Protein AF-A0A6S6PML2-F1 (afdb_monomer_lite)

Foldseek 3Di:
DPCVVLVVLLVVLVVCVVVVHDDDQDPCLCVSLVVCVVVVVPVSSVVSVVSVSNPDDDPDDPDDPVRVVVCVVVVDDPVVVVVVVVVCVVPDDD

pLDDT: mean 85.79, std 8.82, range [46.28, 94.94]

Organism: Acetobacter aceti (NCBI:txid435)

Radius of gyration: 20.62 Å; chains: 1; bounding box: 52×27×50 Å

Structure (mmCIF, N/CA/C/O backbone):
data_AF-A0A6S6PML2-F1
#
_entry.id   AF-A0A6S6PML2-F1
#
loop_
_atom_site.group_PDB
_atom_site.id
_atom_site.type_symbol
_atom_site.label_atom_id
_atom_site.label_alt_id
_atom_site.label_comp_id
_atom_site.label_asym_id
_atom_site.label_entity_id
_atom_site.label_seq_id
_atom_site.pdbx_PDB_ins_code
_atom_site.Cartn_x
_atom_site.Cartn_y
_atom_site.Cartn_z
_atom_site.occupancy
_atom_site.B_iso_or_equiv
_atom_site.auth_seq_id
_atom_site.auth_comp_id
_atom_site.auth_asym_id
_atom_site.auth_atom_id
_atom_site.pdbx_PDB_model_num
ATOM 1 N N . MET A 1 1 ? -8.645 18.133 -6.044 1.00 46.28 1 MET A N 1
ATOM 2 C CA . MET A 1 1 ? -9.732 17.454 -5.300 1.00 46.28 1 MET A CA 1
ATOM 3 C C . MET A 1 1 ? -9.063 16.312 -4.529 1.00 46.28 1 MET A C 1
ATOM 5 O O . MET A 1 1 ? -9.308 15.153 -4.821 1.00 46.28 1 MET A O 1
ATOM 9 N N . ASP A 1 2 ? -8.139 16.629 -3.607 1.00 58.38 2 ASP A N 1
ATOM 10 C CA . ASP A 1 2 ? -6.989 15.725 -3.348 1.00 58.38 2 ASP A CA 1
ATOM 11 C C . ASP A 1 2 ? -7.031 14.968 -2.012 1.00 58.38 2 ASP A C 1
ATOM 13 O O . ASP A 1 2 ? -6.313 13.989 -1.842 1.00 58.38 2 ASP A O 1
ATOM 17 N N . ASN A 1 3 ? -7.918 15.335 -1.083 1.00 60.28 3 ASN A N 1
ATOM 18 C CA . ASN A 1 3 ? -8.002 14.683 0.236 1.00 60.28 3 ASN A CA 1
ATOM 19 C C . ASN A 1 3 ? -9.101 13.616 0.344 1.00 60.28 3 ASN A C 1
ATOM 21 O O . ASN A 1 3 ? -9.215 12.939 1.368 1.00 60.28 3 ASN A O 1
ATOM 25 N N . ASP A 1 4 ? -9.919 13.441 -0.694 1.00 79.00 4 ASP A N 1
ATOM 26 C CA . ASP A 1 4 ? -11.079 12.557 -0.595 1.00 79.00 4 ASP A CA 1
ATOM 27 C C . ASP A 1 4 ? -10.688 11.073 -0.641 1.00 79.00 4 ASP A C 1
ATOM 29 O O . ASP A 1 4 ? -11.282 10.252 0.052 1.00 79.00 4 ASP A O 1
ATOM 33 N N . HIS A 1 5 ? -9.623 10.723 -1.368 1.00 76.81 5 HIS A N 1
ATOM 34 C CA . HIS A 1 5 ? -9.143 9.341 -1.455 1.00 76.81 5 HIS A CA 1
ATOM 35 C C . HIS A 1 5 ? -8.629 8.802 -0.115 1.00 76.81 5 HIS A C 1
ATOM 37 O O . HIS A 1 5 ? -9.027 7.714 0.290 1.00 76.81 5 HIS A O 1
ATOM 43 N N . ALA A 1 6 ? -7.811 9.569 0.612 1.00 78.56 6 ALA A N 1
ATOM 44 C CA . ALA A 1 6 ? -7.296 9.152 1.919 1.00 78.56 6 ALA A CA 1
ATOM 45 C C . ALA A 1 6 ? -8.421 8.990 2.953 1.00 78.56 6 ALA A C 1
ATOM 47 O O . ALA A 1 6 ? -8.439 8.035 3.733 1.00 78.56 6 ALA A O 1
ATOM 48 N N . ARG A 1 7 ? -9.400 9.904 2.927 1.00 83.81 7 ARG A N 1
ATOM 49 C CA . ARG A 1 7 ? -10.585 9.835 3.785 1.00 83.81 7 ARG A CA 1
ATOM 50 C C . ARG A 1 7 ? -11.431 8.597 3.478 1.00 83.81 7 ARG A C 1
ATOM 52 O O . ARG A 1 7 ? -11.802 7.886 4.410 1.00 83.81 7 ARG A O 1
ATOM 59 N N . ARG A 1 8 ? -11.722 8.339 2.198 1.00 86.12 8 ARG A N 1
ATOM 60 C CA . ARG A 1 8 ? -12.478 7.159 1.744 1.00 86.12 8 ARG A CA 1
ATOM 61 C C . ARG A 1 8 ? -11.773 5.863 2.125 1.00 86.12 8 ARG A C 1
ATOM 63 O O . ARG A 1 8 ? -12.415 4.980 2.677 1.00 86.12 8 ARG A O 1
ATOM 70 N N . GLU A 1 9 ? -10.460 5.786 1.922 1.00 86.62 9 GLU A N 1
ATOM 71 C CA . GLU A 1 9 ? -9.668 4.610 2.292 1.00 86.62 9 GLU A CA 1
ATOM 72 C C . GLU A 1 9 ? -9.763 4.323 3.797 1.00 86.62 9 GLU A C 1
ATOM 74 O O . GLU A 1 9 ? -10.035 3.193 4.192 1.00 86.62 9 GLU A O 1
ATOM 79 N N . LYS A 1 10 ? -9.629 5.345 4.657 1.00 89.12 10 LYS A N 1
ATOM 80 C CA . LYS A 1 10 ? -9.805 5.183 6.111 1.00 89.12 10 LYS A CA 1
ATOM 81 C C . LYS A 1 10 ? -11.206 4.669 6.467 1.00 89.12 10 LYS A C 1
ATOM 83 O O . LYS A 1 10 ? -11.332 3.795 7.321 1.00 89.12 10 LYS A O 1
ATOM 88 N N . ILE A 1 11 ? -12.251 5.218 5.840 1.00 90.31 11 ILE A N 1
ATOM 89 C CA . ILE A 1 11 ? -13.640 4.782 6.064 1.00 90.31 11 ILE A CA 1
ATOM 90 C C . ILE A 1 11 ? -13.810 3.317 5.656 1.00 90.31 11 ILE A C 1
ATOM 92 O O . ILE A 1 11 ? -14.391 2.553 6.422 1.00 90.31 11 ILE A O 1
ATOM 96 N N . ASN A 1 12 ? -13.252 2.915 4.514 1.00 89.12 12 ASN A N 1
ATOM 97 C CA . ASN A 1 12 ? -13.272 1.524 4.074 1.00 89.12 12 ASN A CA 1
ATOM 98 C C . ASN A 1 12 ? -12.555 0.609 5.071 1.00 89.12 12 ASN A C 1
ATOM 100 O O . ASN A 1 12 ? -13.144 -0.383 5.476 1.00 89.12 12 ASN A O 1
ATOM 104 N N . ARG A 1 13 ? -11.361 0.970 5.570 1.00 88.38 13 ARG A N 1
ATOM 105 C CA . ARG A 1 13 ? -10.665 0.150 6.586 1.00 88.38 13 ARG A CA 1
ATOM 106 C C . ARG A 1 13 ? -11.476 -0.020 7.862 1.00 88.38 13 ARG A C 1
ATOM 108 O O . ARG A 1 13 ? -11.518 -1.104 8.428 1.00 88.38 13 ARG A O 1
ATOM 115 N N . LEU A 1 14 ? -12.143 1.039 8.316 1.00 89.62 14 LEU A N 1
ATOM 116 C CA . LEU A 1 14 ? -13.033 0.950 9.474 1.00 89.62 14 LEU A CA 1
ATOM 117 C C . LEU A 1 14 ? -14.256 0.065 9.199 1.00 89.62 14 LEU A C 1
ATOM 119 O O . LEU A 1 14 ? -14.710 -0.626 10.108 1.00 89.62 14 LEU A O 1
ATOM 123 N N . ALA A 1 15 ? -14.785 0.079 7.973 1.00 91.44 15 ALA A N 1
ATOM 124 C CA . ALA A 1 15 ? -15.884 -0.791 7.572 1.00 91.44 15 ALA A CA 1
ATOM 125 C C . ALA A 1 15 ? -15.448 -2.264 7.522 1.00 91.44 15 ALA A C 1
ATOM 127 O O . ALA A 1 15 ? -16.115 -3.081 8.148 1.00 91.44 15 ALA A O 1
ATOM 128 N N . GLU A 1 16 ? -14.312 -2.568 6.887 1.00 90.00 16 GLU A N 1
ATOM 129 C CA . GLU A 1 16 ? -13.723 -3.915 6.810 1.00 90.00 16 GLU A CA 1
ATOM 130 C C . GLU A 1 16 ? -13.456 -4.485 8.213 1.00 90.00 16 GLU A C 1
ATOM 132 O O . GLU A 1 16 ? -13.844 -5.611 8.519 1.00 90.00 16 GLU A O 1
ATOM 137 N N . LEU A 1 17 ? -12.878 -3.678 9.114 1.00 89.75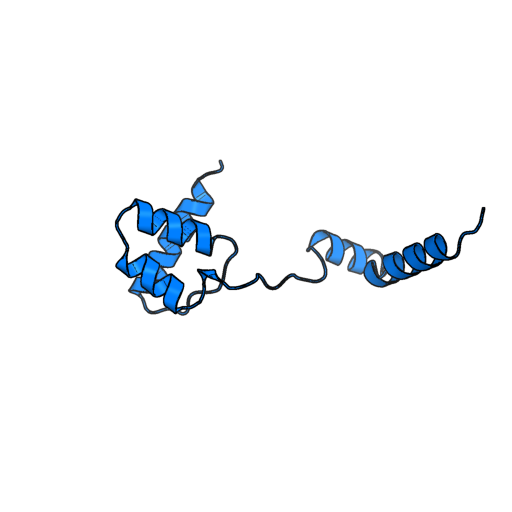 17 LEU A N 1
ATOM 138 C CA . LEU A 1 17 ? -12.671 -4.061 10.517 1.00 89.75 17 LEU A CA 1
ATOM 139 C C . LEU A 1 17 ? -13.988 -4.361 11.242 1.00 89.75 17 LEU A C 1
ATOM 141 O O . LEU A 1 17 ? -14.040 -5.250 12.087 1.00 89.75 17 LEU A O 1
ATOM 145 N N . ARG A 1 18 ? -15.052 -3.612 10.935 1.00 90.62 18 ARG A 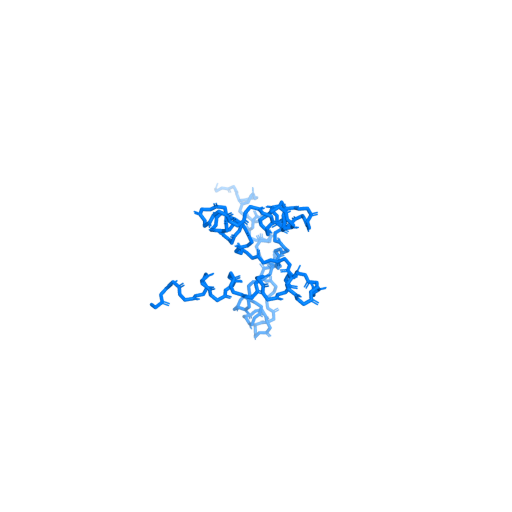N 1
ATOM 146 C CA . ARG A 1 18 ? -16.370 -3.794 11.554 1.00 90.62 18 ARG A CA 1
ATOM 147 C C . ARG A 1 18 ? -17.079 -5.047 11.040 1.00 90.62 18 ARG A C 1
ATOM 149 O O . ARG A 1 18 ? -17.805 -5.668 11.808 1.00 90.62 18 ARG A O 1
ATOM 156 N N . THR A 1 19 ? -16.922 -5.384 9.761 1.00 91.38 19 THR A N 1
ATOM 157 C CA . THR A 1 19 ? -17.554 -6.559 9.137 1.00 91.38 19 THR A CA 1
ATOM 158 C C . THR A 1 19 ? -16.715 -7.831 9.267 1.00 91.38 19 THR A C 1
ATOM 160 O O . THR A 1 19 ? -17.229 -8.916 9.012 1.00 91.38 19 THR A O 1
ATOM 163 N N . GLY A 1 20 ? -15.457 -7.720 9.711 1.00 86.81 20 GLY A N 1
ATOM 164 C CA . GLY A 1 20 ? -14.525 -8.846 9.807 1.00 86.81 20 GLY A CA 1
ATOM 165 C C . GLY A 1 20 ? -13.991 -9.298 8.445 1.00 86.81 20 GLY A C 1
ATOM 166 O O . GLY A 1 20 ? -13.546 -10.435 8.302 1.00 86.81 20 GLY A O 1
ATOM 167 N N . GLU A 1 21 ? -14.060 -8.433 7.434 1.00 86.25 21 GLU A N 1
ATOM 168 C CA . GLU A 1 21 ? -13.568 -8.729 6.092 1.00 86.25 21 GLU A CA 1
ATOM 169 C C . GLU A 1 21 ? -12.038 -8.760 6.033 1.00 86.25 21 GLU A C 1
ATOM 171 O O . GLU A 1 21 ? -11.328 -8.134 6.823 1.00 86.25 21 GLU A O 1
ATOM 176 N N . THR A 1 22 ? -11.511 -9.493 5.050 1.00 82.75 22 THR A N 1
ATOM 177 C CA . THR A 1 22 ? -10.067 -9.533 4.813 1.00 82.75 22 THR A CA 1
ATOM 178 C C . THR A 1 22 ? -9.588 -8.206 4.234 1.00 82.75 22 THR A C 1
ATOM 180 O O . THR A 1 22 ? -10.004 -7.781 3.157 1.00 82.75 22 THR A O 1
ATOM 183 N N . ILE A 1 23 ? -8.651 -7.576 4.934 1.00 83.94 23 ILE A N 1
ATOM 184 C CA . ILE A 1 23 ? -8.127 -6.261 4.580 1.00 83.94 23 ILE A CA 1
ATOM 185 C C . ILE A 1 23 ? -7.069 -6.408 3.486 1.00 83.94 23 ILE A C 1
ATOM 187 O O . ILE A 1 23 ? -5.961 -6.891 3.724 1.00 83.94 23 ILE A O 1
ATOM 191 N N . THR A 1 24 ? -7.399 -5.975 2.266 1.00 78.75 24 THR A N 1
ATOM 192 C CA . THR A 1 24 ? -6.460 -6.059 1.135 1.0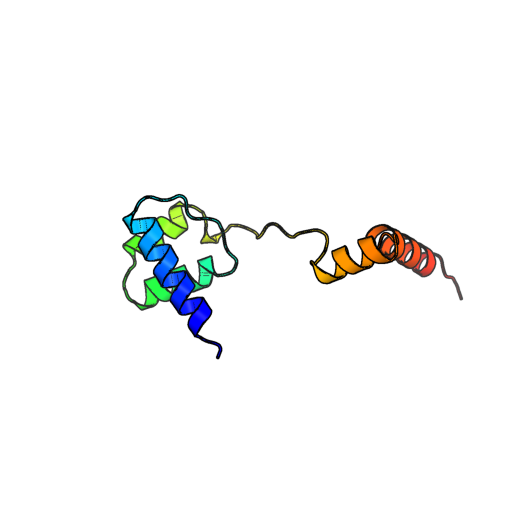0 78.75 24 THR A CA 1
ATOM 193 C C . THR A 1 24 ? -5.307 -5.067 1.318 1.00 78.75 24 THR A C 1
ATOM 195 O O . THR A 1 24 ? -5.573 -3.869 1.461 1.00 78.75 24 THR A O 1
ATOM 198 N N . PRO A 1 25 ? -4.032 -5.494 1.256 1.00 77.25 25 PRO A N 1
ATOM 199 C CA . PRO A 1 25 ? -2.904 -4.588 1.433 1.00 77.25 25 PRO A CA 1
ATOM 200 C C . PRO A 1 25 ? -2.855 -3.491 0.360 1.00 77.25 25 PRO A C 1
ATOM 202 O O . PRO A 1 25 ? -2.806 -3.775 -0.837 1.00 77.25 25 PRO A O 1
ATOM 205 N N . GLY A 1 26 ? -2.850 -2.225 0.786 1.00 75.25 26 GLY A N 1
ATOM 206 C CA . GLY A 1 26 ? -2.883 -1.051 -0.083 1.00 75.25 26 GLY A CA 1
ATOM 207 C C . GLY A 1 26 ? -1.751 -0.062 0.197 1.00 75.25 26 GLY A C 1
ATOM 208 O O . GLY A 1 26 ? -1.147 -0.044 1.269 1.00 75.25 26 GLY A O 1
ATOM 209 N N . ALA A 1 27 ? -1.485 0.825 -0.768 1.00 74.94 27 ALA A N 1
ATOM 210 C CA . ALA A 1 27 ? -0.415 1.830 -0.677 1.00 74.94 27 ALA A CA 1
ATOM 211 C C . ALA A 1 27 ? -0.600 2.833 0.479 1.00 74.94 27 ALA A C 1
ATOM 213 O O . ALA A 1 27 ? 0.357 3.474 0.909 1.00 74.94 27 ALA A O 1
ATOM 214 N N . HIS A 1 28 ? -1.825 2.968 0.985 1.00 83.38 28 HIS A N 1
ATOM 215 C CA . HIS A 1 28 ? -2.196 3.966 1.983 1.00 83.38 28 HIS A CA 1
ATOM 216 C C . HIS A 1 28 ? -2.361 3.393 3.393 1.00 83.38 28 HIS A C 1
ATOM 218 O O . HIS A 1 28 ? -2.677 4.148 4.308 1.00 83.38 28 HIS A O 1
ATOM 224 N N . ASN A 1 29 ? -2.082 2.103 3.610 1.00 86.50 29 ASN A N 1
ATOM 225 C CA . ASN A 1 29 ? -2.232 1.457 4.918 1.00 86.50 29 ASN A CA 1
ATOM 226 C C . ASN A 1 29 ? -1.474 2.191 6.030 1.00 86.50 29 ASN A C 1
ATOM 228 O O . ASN A 1 29 ? -2.040 2.485 7.079 1.00 86.50 29 ASN A O 1
ATOM 232 N N . ARG A 1 30 ? -0.221 2.590 5.775 1.00 87.88 30 ARG A N 1
ATOM 233 C CA . ARG A 1 30 ? 0.575 3.379 6.730 1.00 87.88 30 ARG A CA 1
ATOM 234 C C . ARG A 1 30 ? -0.058 4.731 7.052 1.00 87.88 30 ARG A C 1
ATOM 236 O O . ARG A 1 30 ? -0.028 5.161 8.200 1.00 87.88 30 ARG A O 1
ATOM 243 N N . ALA A 1 31 ? -0.616 5.404 6.047 1.00 88.56 31 ALA A N 1
ATOM 244 C CA . ALA A 1 31 ? -1.277 6.691 6.235 1.00 88.56 31 ALA A CA 1
ATOM 245 C C . ALA A 1 31 ? -2.572 6.535 7.044 1.00 88.56 31 ALA A C 1
ATOM 247 O O . ALA A 1 31 ? -2.828 7.338 7.937 1.00 88.56 31 ALA A O 1
ATOM 248 N N . VAL A 1 32 ? -3.343 5.474 6.787 1.00 89.00 32 VAL A N 1
ATOM 249 C CA . VAL A 1 32 ? -4.551 5.147 7.553 1.00 89.00 32 VAL A CA 1
ATOM 250 C C . VAL A 1 32 ? -4.210 4.828 9.006 1.00 89.00 32 VAL A C 1
ATOM 252 O O . VAL A 1 32 ? -4.834 5.396 9.894 1.00 89.00 32 VAL A O 1
ATOM 255 N N . ILE A 1 33 ? -3.196 3.993 9.257 1.00 90.94 33 ILE A N 1
ATOM 256 C CA . ILE A 1 33 ? -2.737 3.664 10.616 1.00 90.94 33 ILE A CA 1
ATOM 257 C C . ILE A 1 33 ? -2.360 4.945 11.368 1.00 90.94 33 ILE A C 1
ATOM 259 O O . ILE A 1 33 ? -2.907 5.199 12.436 1.00 90.94 33 ILE A O 1
ATOM 263 N N . LYS A 1 34 ? -1.530 5.812 10.770 1.00 91.06 34 LYS A N 1
ATOM 264 C CA . LYS A 1 34 ? -1.154 7.101 11.378 1.00 91.06 34 LYS A CA 1
ATOM 265 C C . LYS A 1 34 ? -2.358 8.009 11.653 1.00 91.06 34 LYS A C 1
ATOM 267 O O . LYS A 1 34 ? -2.404 8.664 12.689 1.00 91.06 34 LYS A O 1
ATOM 272 N N . ALA A 1 35 ? -3.327 8.065 10.739 1.00 90.62 35 ALA A N 1
ATOM 273 C CA . ALA A 1 35 ? -4.529 8.876 10.917 1.00 90.62 35 ALA A CA 1
ATOM 274 C C . ALA A 1 35 ? -5.420 8.345 12.051 1.00 90.62 35 ALA A C 1
ATOM 276 O O . ALA A 1 35 ? -5.955 9.128 12.830 1.00 90.62 35 ALA A O 1
ATOM 277 N N . LEU A 1 36 ? -5.556 7.022 12.174 1.00 91.56 36 LEU A N 1
ATOM 278 C CA . LEU A 1 36 ? -6.296 6.395 13.270 1.00 91.56 36 LEU A CA 1
ATOM 279 C C . LEU A 1 36 ? -5.622 6.647 14.622 1.00 91.56 36 LEU A C 1
ATOM 281 O O . LEU A 1 36 ? -6.313 6.959 15.588 1.00 91.56 36 LEU A O 1
ATOM 285 N N . GLU A 1 37 ? -4.291 6.585 14.685 1.00 93.00 37 GLU A N 1
ATOM 286 C CA . GLU A 1 37 ? -3.532 6.932 15.892 1.00 93.00 37 GLU A CA 1
ATOM 287 C C . GLU A 1 37 ? -3.726 8.394 16.295 1.00 93.00 37 GLU A C 1
ATOM 289 O O . GLU A 1 37 ? -4.011 8.671 17.458 1.00 93.00 37 GLU A O 1
ATOM 294 N N . ALA A 1 38 ? -3.647 9.322 15.336 1.00 92.69 38 ALA A N 1
ATOM 295 C CA . ALA A 1 38 ? -3.887 10.744 15.585 1.00 92.69 38 ALA A CA 1
ATOM 296 C C . ALA A 1 38 ? -5.322 11.030 16.072 1.00 92.69 38 ALA A C 1
ATOM 298 O O . ALA A 1 38 ? -5.545 11.971 16.827 1.00 92.69 38 ALA A O 1
ATOM 299 N N . GLU A 1 39 ? -6.292 10.205 15.669 1.00 91.25 39 GLU A N 1
ATOM 300 C CA . GLU A 1 39 ? -7.691 10.262 16.115 1.00 91.25 39 GLU A CA 1
ATOM 301 C C . GLU A 1 39 ? -7.949 9.533 17.448 1.00 91.25 39 GLU A C 1
ATOM 303 O O . GLU A 1 39 ? -9.097 9.467 17.887 1.00 91.25 39 GLU A O 1
ATOM 308 N N . GLY A 1 40 ? -6.927 8.945 18.083 1.00 92.38 40 GLY A N 1
ATOM 309 C CA . GLY A 1 40 ? -7.073 8.171 19.323 1.00 92.38 40 GLY A CA 1
ATOM 310 C C . GLY A 1 40 ? -7.694 6.778 19.138 1.00 92.38 40 GLY A C 1
ATOM 311 O O . GLY A 1 40 ? -7.987 6.094 20.116 1.00 92.38 40 GLY A O 1
ATOM 312 N N . LYS A 1 41 ? -7.868 6.314 17.896 1.00 92.06 41 LYS A N 1
ATOM 313 C CA . LYS A 1 41 ? -8.400 4.986 17.534 1.00 92.06 41 LYS A CA 1
ATOM 314 C C . LYS A 1 41 ? -7.292 3.930 17.532 1.00 92.06 41 LYS A C 1
ATOM 316 O O . LYS A 1 41 ? -7.037 3.252 16.533 1.00 92.06 41 LYS A O 1
ATOM 321 N N . THR A 1 42 ? -6.596 3.827 18.659 1.00 92.69 42 THR A N 1
ATOM 322 C CA . THR A 1 42 ? -5.391 3.000 18.816 1.00 92.69 42 THR A CA 1
ATOM 323 C C . THR A 1 42 ? -5.677 1.509 18.665 1.00 92.69 42 THR A C 1
ATOM 325 O O . THR A 1 42 ? -4.872 0.805 18.066 1.00 92.69 42 THR A O 1
ATOM 328 N N . ALA A 1 43 ? -6.842 1.031 19.111 1.00 91.62 43 ALA A N 1
ATOM 329 C CA . ALA A 1 43 ? -7.241 -0.369 18.955 1.00 91.62 43 ALA A CA 1
ATOM 330 C C . ALA A 1 43 ? -7.357 -0.771 17.475 1.00 91.62 43 ALA A C 1
ATOM 332 O O . ALA A 1 43 ? -6.810 -1.786 17.057 1.00 91.62 43 ALA A O 1
ATOM 333 N N . GLN A 1 44 ? -8.010 0.056 16.653 1.00 91.38 44 GLN A N 1
ATOM 334 C CA . GLN A 1 44 ? -8.148 -0.192 15.217 1.00 91.38 44 GLN A CA 1
ATOM 335 C C . GLN A 1 44 ? -6.793 -0.108 14.510 1.00 91.38 44 GLN A C 1
ATOM 337 O O . GLN A 1 44 ? -6.491 -0.943 13.662 1.00 91.38 44 GLN A O 1
ATOM 342 N N . ALA A 1 45 ? -5.960 0.869 14.878 1.00 91.69 45 ALA A N 1
ATOM 343 C CA . ALA A 1 45 ? -4.600 0.974 14.360 1.00 91.69 45 ALA A CA 1
ATOM 344 C C . ALA A 1 45 ? -3.758 -0.270 14.694 1.00 91.69 45 ALA A C 1
ATOM 346 O O . ALA A 1 45 ? -3.024 -0.751 13.830 1.00 91.69 45 ALA A O 1
ATOM 347 N N . GLN A 1 46 ? -3.895 -0.812 15.908 1.00 91.94 46 GLN A N 1
ATOM 348 C CA . GLN A 1 46 ? -3.179 -2.012 16.331 1.00 91.94 46 GLN A CA 1
ATOM 349 C C . GLN A 1 46 ? -3.630 -3.247 15.547 1.00 91.94 46 GLN A C 1
ATOM 351 O O . GLN A 1 46 ? -2.776 -3.953 15.026 1.00 91.94 46 GLN A O 1
ATOM 356 N N . ILE A 1 47 ? -4.938 -3.440 15.334 1.00 90.25 47 ILE A N 1
ATOM 357 C CA . ILE A 1 47 ? -5.445 -4.551 14.508 1.00 90.25 47 ILE A CA 1
ATOM 358 C C . ILE A 1 47 ? -4.842 -4.506 13.095 1.00 90.25 47 ILE A C 1
ATOM 360 O O . ILE A 1 47 ? -4.442 -5.533 12.550 1.00 90.25 47 ILE A O 1
ATOM 364 N N . LEU A 1 48 ? -4.723 -3.314 12.500 1.00 88.56 48 LEU A N 1
ATOM 365 C CA . LEU A 1 48 ? -4.098 -3.167 11.182 1.00 88.56 48 LEU A CA 1
ATOM 366 C C . LEU A 1 48 ? -2.593 -3.488 11.198 1.00 88.56 48 LEU A C 1
ATOM 368 O O . LEU A 1 48 ? -2.070 -3.998 10.205 1.00 88.56 48 LEU A O 1
ATOM 372 N N . ARG A 1 49 ? -1.886 -3.199 12.297 1.00 89.94 49 ARG A N 1
ATOM 373 C CA . ARG A 1 49 ? -0.479 -3.596 12.467 1.00 89.94 49 ARG A CA 1
ATOM 374 C C . ARG A 1 49 ? -0.328 -5.100 12.629 1.00 89.94 49 ARG A C 1
ATOM 376 O O . ARG A 1 49 ? 0.521 -5.676 11.959 1.00 89.94 49 ARG A O 1
ATOM 383 N N . ASP A 1 50 ? -1.168 -5.713 13.453 1.00 89.06 50 ASP A N 1
ATOM 384 C CA . ASP A 1 50 ? -1.163 -7.156 13.702 1.00 89.06 50 ASP A CA 1
ATOM 385 C C . ASP A 1 50 ? -1.503 -7.937 12.423 1.00 89.06 50 ASP A C 1
ATOM 387 O O . ASP A 1 50 ? -0.950 -9.003 12.170 1.00 89.06 50 ASP A O 1
ATOM 391 N N . ALA A 1 51 ? -2.324 -7.350 11.544 1.00 84.88 51 ALA A N 1
ATOM 392 C CA . ALA A 1 51 ? -2.580 -7.845 10.192 1.00 84.88 51 ALA A CA 1
ATOM 393 C C . ALA A 1 51 ? -1.391 -7.666 9.214 1.00 84.88 51 ALA A C 1
ATOM 395 O O . ALA A 1 51 ? -1.515 -7.955 8.024 1.00 84.88 51 ALA A O 1
ATOM 396 N N . GLY A 1 52 ? -0.246 -7.148 9.672 1.00 86.81 52 GLY A N 1
ATOM 397 C CA . GLY A 1 52 ? 0.971 -6.958 8.877 1.00 86.81 52 GLY A CA 1
ATOM 398 C C . GLY A 1 52 ? 0.917 -5.794 7.882 1.00 86.81 52 GLY A C 1
ATOM 399 O O . GLY A 1 52 ? 1.851 -5.584 7.111 1.00 86.81 52 GLY A O 1
ATOM 400 N N . LEU A 1 53 ? -0.144 -4.984 7.886 1.00 84.94 53 LEU A N 1
ATOM 401 C CA . LEU A 1 53 ? -0.389 -3.967 6.853 1.00 84.94 53 LEU A CA 1
ATOM 402 C C . LEU A 1 53 ? 0.566 -2.769 6.925 1.00 84.94 53 LEU A C 1
ATOM 404 O O . LEU A 1 53 ? 0.597 -1.951 6.001 1.00 84.94 53 LEU A O 1
ATOM 408 N N . TRP A 1 54 ? 1.338 -2.662 8.007 1.00 82.81 54 TRP A N 1
ATOM 409 C CA . TRP A 1 54 ? 2.376 -1.652 8.186 1.00 82.81 54 TRP A CA 1
ATOM 410 C C . TRP A 1 54 ? 3.652 -1.969 7.396 1.00 82.81 54 TRP A C 1
ATOM 412 O O . TRP A 1 54 ? 4.244 -1.069 6.788 1.00 82.81 54 TRP A O 1
ATOM 422 N N . ASP A 1 55 ? 4.052 -3.238 7.363 1.00 79.62 55 ASP A N 1
ATOM 423 C CA . ASP A 1 55 ? 5.345 -3.669 6.820 1.00 79.62 55 ASP A CA 1
ATOM 424 C C . ASP A 1 55 ? 5.251 -4.296 5.432 1.00 79.62 55 ASP A C 1
ATOM 426 O O . ASP A 1 55 ? 6.278 -4.540 4.797 1.00 79.62 55 ASP A O 1
ATOM 430 N N . ILE A 1 56 ?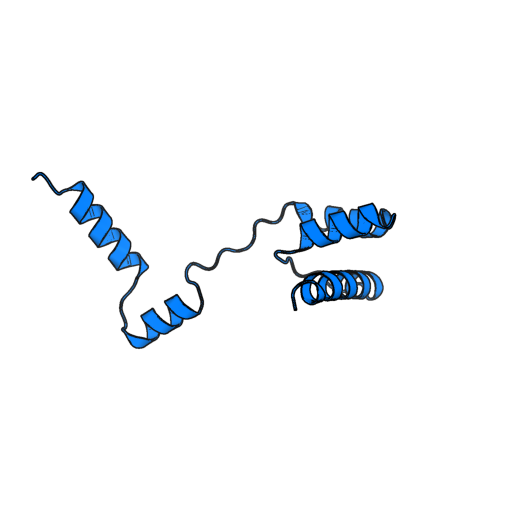 4.038 -4.494 4.910 1.00 75.06 56 ILE A N 1
ATOM 431 C CA . ILE A 1 56 ? 3.859 -5.052 3.571 1.00 75.06 56 ILE A CA 1
ATOM 432 C C . ILE A 1 56 ? 4.512 -4.152 2.519 1.00 75.06 56 ILE A C 1
ATOM 434 O O . ILE A 1 56 ? 4.093 -3.021 2.249 1.00 75.06 56 ILE A O 1
ATOM 438 N N . GLN A 1 57 ? 5.533 -4.708 1.867 1.00 64.31 57 GLN A N 1
ATOM 439 C CA . GLN A 1 57 ? 6.020 -4.191 0.602 1.00 64.31 57 GLN A CA 1
ATOM 440 C C . GLN A 1 57 ? 4.956 -4.419 -0.464 1.00 64.31 57 GLN A C 1
ATOM 442 O O . GLN A 1 57 ? 4.489 -5.534 -0.691 1.00 64.31 57 GLN A O 1
ATOM 447 N N . LYS A 1 58 ? 4.581 -3.331 -1.138 1.00 66.88 58 LYS A N 1
ATOM 448 C CA . LYS A 1 58 ? 3.647 -3.375 -2.258 1.00 66.88 58 LYS A CA 1
ATOM 449 C C . LYS A 1 58 ? 4.147 -4.384 -3.304 1.00 66.88 58 LYS A C 1
ATOM 451 O O . LYS A 1 58 ? 5.300 -4.256 -3.725 1.00 66.88 58 LYS A O 1
ATOM 456 N N . PRO A 1 59 ? 3.294 -5.289 -3.816 1.00 65.00 59 PRO A N 1
ATOM 457 C CA . PRO A 1 59 ? 3.624 -6.033 -5.020 1.00 65.00 59 PRO A CA 1
ATOM 458 C C . PRO A 1 59 ? 3.839 -5.040 -6.170 1.00 65.00 59 PRO A C 1
ATOM 460 O O . PRO A 1 59 ? 2.919 -4.347 -6.617 1.00 65.00 59 PRO A O 1
ATOM 463 N N . GLN A 1 60 ? 5.091 -4.907 -6.607 1.00 70.44 60 GLN A N 1
ATOM 464 C CA . GLN A 1 60 ? 5.450 -4.052 -7.731 1.00 70.44 60 GLN A CA 1
ATOM 465 C C . GLN A 1 60 ? 5.203 -4.830 -9.017 1.00 70.44 60 GLN A C 1
ATOM 467 O O . GLN A 1 60 ? 5.896 -5.799 -9.324 1.00 70.44 60 GLN A O 1
ATOM 472 N N . ALA A 1 61 ? 4.195 -4.406 -9.775 1.00 77.38 61 ALA A N 1
ATOM 473 C CA . ALA A 1 61 ? 4.000 -4.925 -11.116 1.00 77.38 61 ALA A CA 1
ATOM 474 C C . ALA A 1 61 ? 5.214 -4.562 -11.983 1.00 77.38 61 ALA A C 1
ATOM 476 O O . ALA A 1 61 ? 5.679 -3.422 -11.958 1.00 77.38 61 ALA A O 1
ATOM 477 N N . ARG A 1 62 ? 5.684 -5.517 -12.794 1.00 80.31 62 ARG A N 1
ATOM 478 C CA . ARG A 1 62 ? 6.827 -5.331 -13.706 1.00 80.31 62 ARG A CA 1
ATOM 479 C C . ARG A 1 62 ? 6.636 -4.160 -14.679 1.00 80.31 62 ARG A C 1
ATOM 481 O O . ARG A 1 62 ? 7.612 -3.576 -15.131 1.00 80.31 62 ARG A O 1
ATOM 488 N N . LEU A 1 63 ? 5.385 -3.850 -15.022 1.00 83.50 63 LEU A N 1
ATOM 489 C CA . LEU A 1 63 ? 5.004 -2.801 -15.963 1.00 83.50 63 LEU A CA 1
ATOM 490 C C . LEU A 1 63 ? 3.830 -2.001 -15.411 1.00 83.50 63 LEU A C 1
ATOM 492 O O . LEU A 1 63 ? 2.861 -2.573 -14.896 1.00 83.50 63 LEU A O 1
ATOM 496 N N . LYS A 1 64 ? 3.875 -0.683 -15.601 1.00 86.62 64 LYS A N 1
ATOM 497 C CA . LYS A 1 64 ? 2.712 0.190 -15.430 1.00 86.62 64 LYS A CA 1
ATOM 498 C C . LYS A 1 64 ? 1.672 -0.108 -16.522 1.00 86.62 64 LYS A C 1
ATOM 500 O O . LYS A 1 64 ? 2.045 -0.553 -17.607 1.00 86.62 64 LYS A O 1
ATOM 505 N N . PRO A 1 65 ? 0.377 0.184 -16.299 1.00 88.62 65 PRO A N 1
ATOM 506 C CA . PRO A 1 65 ? -0.675 -0.071 -17.288 1.00 88.62 65 PRO A CA 1
ATOM 507 C C . PRO A 1 65 ? -0.402 0.550 -18.664 1.00 88.62 65 PRO A C 1
ATOM 509 O O . PRO A 1 65 ? -0.546 -0.123 -19.676 1.00 88.62 65 PRO A O 1
ATOM 512 N N . GLN A 1 66 ? 0.075 1.798 -18.702 1.00 89.38 66 GLN A N 1
ATOM 513 C CA . GLN A 1 66 ? 0.444 2.470 -19.954 1.00 89.38 66 GLN A CA 1
ATOM 514 C C . GLN A 1 66 ? 1.615 1.782 -20.663 1.00 89.38 66 GLN A C 1
ATOM 516 O O . GLN A 1 66 ? 1.619 1.660 -21.881 1.00 89.38 66 GLN A O 1
ATOM 521 N N . GLU A 1 67 ? 2.607 1.307 -19.906 1.00 89.12 67 GLU A N 1
ATOM 522 C CA . GLU A 1 67 ? 3.763 0.604 -20.467 1.00 89.12 67 GLU A CA 1
ATOM 523 C C . GLU A 1 67 ? 3.357 -0.755 -21.027 1.00 89.12 67 GLU A C 1
ATOM 525 O O . GLU A 1 67 ? 3.832 -1.136 -22.090 1.00 89.12 67 GLU A O 1
ATOM 530 N N . ARG A 1 68 ? 2.453 -1.458 -20.338 1.00 90.56 68 ARG A N 1
ATOM 531 C CA . ARG A 1 68 ? 1.871 -2.710 -20.818 1.00 90.56 68 ARG A CA 1
ATOM 532 C C . ARG A 1 68 ? 1.082 -2.492 -22.106 1.00 90.56 68 ARG A C 1
ATOM 534 O O . ARG A 1 68 ? 1.363 -3.167 -23.083 1.00 90.56 68 ARG A O 1
ATOM 541 N N . ALA A 1 69 ? 0.192 -1.501 -22.132 1.00 92.25 69 ALA A N 1
ATOM 542 C CA . ALA A 1 69 ? -0.570 -1.151 -23.329 1.00 92.25 69 ALA A CA 1
ATOM 543 C C . ALA A 1 69 ? 0.350 -0.785 -24.506 1.00 92.25 69 ALA A C 1
ATOM 545 O O . ALA A 1 69 ? 0.095 -1.164 -25.646 1.00 92.25 69 ALA A O 1
ATOM 546 N N . GLN A 1 70 ? 1.458 -0.087 -24.233 1.00 92.56 70 GLN A N 1
ATOM 547 C CA . GLN A 1 70 ? 2.461 0.211 -25.251 1.00 92.56 70 GLN A CA 1
ATOM 548 C C . GLN A 1 70 ? 3.138 -1.065 -25.769 1.00 92.56 70 GLN A C 1
ATOM 550 O O . GLN A 1 70 ? 3.237 -1.223 -26.981 1.00 92.56 70 GLN A O 1
ATOM 555 N N . GLN A 1 71 ? 3.576 -1.969 -24.882 1.00 93.62 71 GLN A N 1
ATOM 556 C CA . GLN A 1 71 ? 4.166 -3.252 -25.286 1.00 93.62 71 GLN A CA 1
ATOM 557 C C . GLN A 1 71 ? 3.182 -4.103 -26.096 1.00 93.6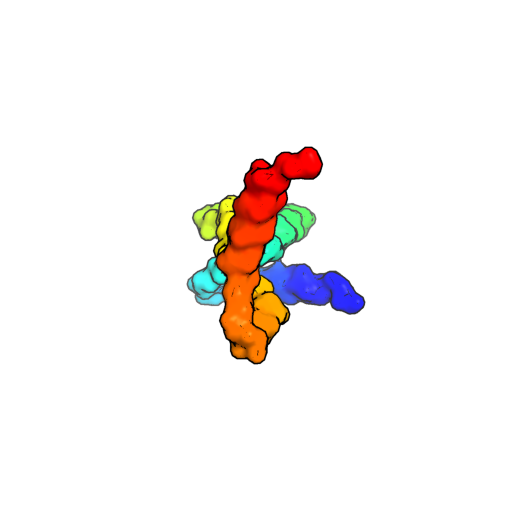2 71 GLN A C 1
ATOM 559 O O . GLN A 1 71 ? 3.570 -4.671 -27.107 1.00 93.62 71 GLN A O 1
ATOM 564 N N . GLU A 1 72 ? 1.917 -4.181 -25.678 1.00 93.94 72 GLU A N 1
ATOM 565 C CA . GLU A 1 72 ? 0.861 -4.915 -26.386 1.00 93.94 72 GLU A CA 1
ATOM 566 C C . GLU A 1 72 ? 0.626 -4.337 -27.785 1.00 93.94 72 GLU A C 1
ATOM 568 O O . GLU A 1 72 ? 0.469 -5.089 -28.742 1.00 93.94 72 GLU A O 1
ATOM 573 N N . ARG A 1 73 ? 0.664 -3.005 -27.920 1.00 94.94 73 ARG A N 1
ATOM 574 C CA . ARG A 1 73 ? 0.474 -2.309 -29.197 1.00 94.94 73 ARG A CA 1
ATOM 575 C C . ARG A 1 73 ? 1.658 -2.453 -30.150 1.00 94.94 73 ARG A C 1
ATOM 577 O O . ARG A 1 73 ? 1.452 -2.529 -31.357 1.00 94.94 73 ARG A O 1
ATOM 584 N N . THR A 1 74 ? 2.888 -2.379 -29.645 1.00 94.00 74 THR A N 1
ATOM 585 C CA . THR A 1 74 ? 4.094 -2.385 -30.492 1.00 94.00 74 THR A CA 1
ATOM 586 C C . THR A 1 74 ? 4.755 -3.750 -30.595 1.00 94.00 74 THR A C 1
ATOM 588 O O . THR A 1 74 ? 5.677 -3.907 -31.389 1.00 94.00 74 THR A O 1
ATOM 591 N N . HIS A 1 75 ? 4.335 -4.712 -29.773 1.00 93.00 75 HIS A N 1
ATOM 592 C CA . HIS A 1 75 ? 4.984 -6.010 -29.574 1.00 93.00 75 HIS A CA 1
ATOM 593 C C . HIS A 1 75 ? 6.465 -5.915 -29.169 1.00 93.00 75 HIS A C 1
ATOM 595 O O . HIS A 1 75 ? 7.217 -6.880 -29.288 1.00 93.00 75 HIS A O 1
ATOM 601 N N . VAL A 1 76 ? 6.900 -4.756 -28.661 1.00 90.12 76 VAL A N 1
ATOM 602 C CA . VAL A 1 76 ? 8.278 -4.540 -28.211 1.00 90.12 76 VAL A CA 1
ATOM 603 C C . VAL A 1 76 ? 8.375 -4.836 -26.724 1.00 90.12 76 VAL A C 1
ATOM 605 O O . VAL A 1 76 ? 7.784 -4.130 -25.903 1.00 90.12 76 VAL A O 1
ATOM 608 N N . ASP A 1 77 ? 9.195 -5.819 -26.352 1.00 89.62 77 ASP A N 1
ATOM 609 C CA . ASP A 1 77 ? 9.507 -6.054 -24.947 1.00 89.62 77 ASP A CA 1
ATOM 610 C C . ASP A 1 77 ? 10.452 -4.975 -24.399 1.00 89.62 77 ASP A C 1
ATOM 612 O O . ASP A 1 77 ? 11.673 -5.012 -24.546 1.00 89.62 77 ASP A O 1
ATOM 616 N N . LYS A 1 78 ? 9.853 -4.007 -23.709 1.00 85.94 78 LYS A N 1
ATOM 617 C CA . LYS A 1 78 ? 10.538 -2.955 -22.949 1.00 85.94 78 LYS A CA 1
ATOM 618 C C . LYS A 1 78 ? 11.632 -3.481 -22.003 1.00 85.94 78 LYS A C 1
ATOM 620 O O . LYS A 1 78 ? 12.658 -2.817 -21.874 1.00 85.94 78 LYS A O 1
ATOM 625 N N . ALA A 1 79 ? 11.436 -4.627 -21.341 1.00 85.75 79 ALA A N 1
ATOM 626 C CA . ALA A 1 79 ? 12.436 -5.159 -20.410 1.00 85.75 79 ALA A CA 1
ATOM 627 C C . ALA A 1 79 ? 13.673 -5.678 -21.160 1.00 85.75 79 ALA A C 1
ATOM 629 O O . ALA A 1 79 ? 14.801 -5.313 -20.824 1.00 85.75 79 ALA A O 1
ATOM 630 N N . GLY A 1 80 ? 13.459 -6.457 -22.222 1.00 87.19 80 GLY A N 1
ATOM 631 C CA . GLY A 1 80 ? 14.511 -6.906 -23.128 1.00 87.19 80 GLY A CA 1
ATOM 632 C C . GLY A 1 80 ? 15.256 -5.747 -23.790 1.00 87.19 80 GLY A C 1
ATOM 633 O O . GLY A 1 80 ? 16.486 -5.743 -23.803 1.00 87.19 80 GLY A O 1
ATOM 634 N N . LEU A 1 81 ? 14.539 -4.718 -24.256 1.00 88.44 81 LEU A N 1
ATOM 635 C CA . LEU A 1 81 ? 15.154 -3.536 -24.863 1.00 88.44 81 LEU A CA 1
ATOM 636 C C . LEU A 1 81 ? 16.083 -2.811 -23.880 1.00 88.44 81 LEU A C 1
ATOM 638 O O . LEU A 1 81 ? 17.209 -2.477 -24.237 1.00 88.44 81 LEU A O 1
ATOM 642 N N . ALA A 1 82 ? 15.650 -2.618 -22.630 1.00 88.56 82 ALA A N 1
ATOM 643 C CA . ALA A 1 82 ? 16.480 -1.993 -21.601 1.00 88.56 82 ALA A CA 1
ATOM 644 C C . ALA A 1 82 ? 17.774 -2.784 -21.342 1.00 88.56 82 ALA A C 1
ATOM 646 O O . ALA A 1 82 ? 18.844 -2.188 -21.215 1.00 88.56 82 ALA A O 1
ATOM 647 N N . LEU A 1 83 ? 17.695 -4.120 -21.314 1.00 90.94 83 LEU A N 1
ATOM 648 C CA . LEU A 1 83 ? 18.863 -4.983 -21.140 1.00 90.94 83 LEU A CA 1
ATOM 649 C C . LEU A 1 83 ? 19.841 -4.874 -22.318 1.00 90.94 83 LEU A C 1
ATOM 651 O O . LEU A 1 83 ? 21.049 -4.784 -22.096 1.00 90.94 83 LEU A O 1
ATOM 655 N N . ILE A 1 84 ? 19.333 -4.878 -23.555 1.00 92.75 84 ILE A N 1
ATOM 656 C CA . ILE A 1 84 ? 20.150 -4.742 -24.771 1.00 92.75 84 ILE A CA 1
ATOM 657 C C . ILE A 1 84 ? 20.869 -3.393 -24.769 1.00 92.75 84 ILE A C 1
ATOM 659 O O . ILE A 1 84 ? 22.089 -3.352 -24.919 1.00 92.75 84 ILE A O 1
ATOM 663 N N . THR A 1 85 ? 20.138 -2.304 -24.520 1.00 93.25 85 THR A N 1
ATOM 664 C CA . THR A 1 85 ? 20.708 -0.954 -24.448 1.00 93.25 85 THR A CA 1
ATOM 665 C C . THR A 1 85 ? 21.770 -0.856 -23.357 1.00 93.25 85 THR A C 1
ATOM 667 O O . THR A 1 85 ? 22.852 -0.327 -23.601 1.00 93.25 85 THR A O 1
ATOM 670 N N . PHE A 1 86 ? 21.505 -1.404 -22.167 1.00 93.06 86 PHE A N 1
ATOM 671 C CA . PHE A 1 86 ? 22.464 -1.379 -21.063 1.00 93.06 86 PHE A CA 1
ATOM 672 C C . PHE A 1 86 ? 23.748 -2.152 -21.388 1.00 93.06 86 PHE A C 1
ATOM 674 O O . PHE A 1 86 ? 24.845 -1.660 -21.122 1.00 93.06 86 PHE A O 1
ATOM 681 N N . LYS A 1 87 ? 23.627 -3.336 -22.001 1.00 94.50 87 LYS A N 1
ATOM 682 C CA . LYS A 1 87 ? 24.783 -4.116 -22.466 1.00 94.50 87 LYS A CA 1
ATOM 683 C C . LYS A 1 87 ? 25.581 -3.367 -23.531 1.00 94.50 87 LYS A C 1
ATOM 685 O O . LYS A 1 87 ? 26.801 -3.302 -23.421 1.00 94.50 87 LYS A O 1
ATOM 690 N N . GLY A 1 88 ? 24.901 -2.785 -24.519 1.00 93.00 88 GLY A N 1
ATOM 691 C CA . GLY A 1 88 ? 25.535 -1.996 -25.575 1.00 93.00 88 GLY A CA 1
ATOM 692 C C . GLY A 1 88 ? 26.296 -0.795 -25.018 1.00 93.00 88 GLY A C 1
ATOM 693 O O . GLY A 1 88 ? 27.451 -0.589 -25.369 1.00 93.00 88 GLY A O 1
ATOM 694 N N . TRP A 1 89 ? 25.697 -0.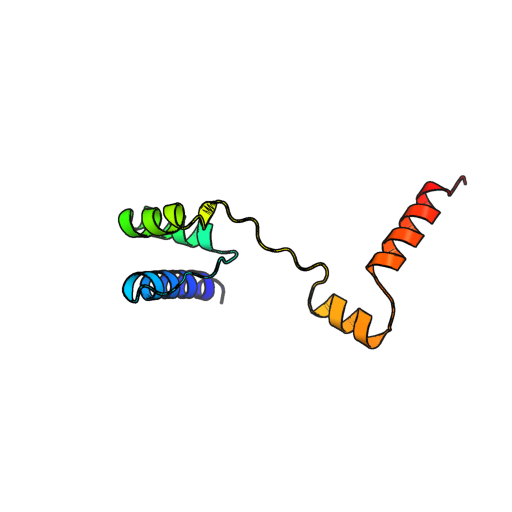066 -24.074 1.00 93.88 89 TRP A N 1
ATOM 695 C CA . TRP A 1 89 ? 26.357 1.049 -23.395 1.00 93.88 89 TRP A CA 1
ATOM 696 C C . TRP A 1 89 ? 27.580 0.607 -22.581 1.00 93.88 89 TRP A C 1
ATOM 698 O O . TRP A 1 89 ? 28.626 1.240 -22.656 1.00 93.88 89 TRP A O 1
ATOM 708 N N . LYS A 1 90 ? 27.487 -0.500 -21.832 1.00 92.88 90 LYS A N 1
ATOM 709 C CA . LYS A 1 90 ? 28.617 -1.031 -21.049 1.00 92.88 90 LYS A CA 1
ATOM 710 C C . LYS A 1 90 ? 29.790 -1.509 -21.905 1.00 92.88 90 LYS A C 1
ATOM 712 O O . LYS A 1 90 ? 30.919 -1.456 -21.432 1.00 92.88 90 LYS A O 1
ATOM 717 N N . GLY A 1 91 ? 29.520 -2.014 -23.107 1.00 88.56 91 GLY A N 1
ATOM 718 C CA . GLY A 1 91 ? 30.540 -2.482 -24.048 1.00 88.56 91 GLY A CA 1
ATOM 719 C C . GLY A 1 91 ? 31.068 -1.403 -24.994 1.00 88.56 91 GLY A C 1
ATOM 720 O O . GLY A 1 91 ? 31.962 -1.689 -25.785 1.00 88.56 91 GLY A O 1
ATOM 721 N N . TYR A 1 92 ? 30.520 -0.189 -24.942 1.00 88.44 92 TYR A N 1
ATOM 722 C CA . TYR A 1 92 ? 30.950 0.912 -25.791 1.00 88.44 92 TYR A CA 1
ATOM 723 C C . TYR A 1 92 ? 32.279 1.482 -25.282 1.00 88.44 92 TYR A C 1
ATOM 725 O O . TYR A 1 92 ? 32.343 2.012 -24.172 1.00 88.44 92 TYR A O 1
ATOM 733 N N . ASN A 1 93 ? 33.330 1.375 -26.097 1.00 74.94 93 ASN A N 1
ATOM 734 C CA . ASN A 1 93 ? 34.609 2.040 -25.873 1.00 74.94 93 ASN A CA 1
ATOM 735 C C . ASN A 1 93 ? 34.800 3.065 -27.010 1.00 74.94 93 ASN A C 1
ATOM 737 O O . ASN A 1 93 ? 34.881 2.624 -28.158 1.00 74.94 93 ASN A O 1
ATOM 741 N N . PRO A 1 94 ? 34.744 4.379 -26.719 1.00 72.12 94 PRO A N 1
ATOM 742 C CA . PRO A 1 94 ? 34.667 5.445 -27.722 1.00 72.12 94 PRO A CA 1
ATOM 743 C C . PRO A 1 94 ? 35.897 5.555 -28.625 1.00 72.12 94 PRO A C 1
ATOM 745 O O . PRO A 1 94 ? 37.008 5.190 -28.178 1.00 72.12 94 PRO A O 1
#

Secondary structure (DSSP, 8-state):
--SHHHHHHHHHHHHHHHHT------TTHHHHHHHHHHTT-HHHHHHHHHTTTTT------SS-HHHHHHHHHH---HHHHHHHHHHHHHH---

Sequence (94 aa):
MDNDHARREKINRLAELRTGETITPGAHNRAVIKALEAEGKTAQAQILRDAGLWDIQKPQARLKPQERAQQERTHVDKAGLALITFKGWKGYNP